Protein AF-A0ABD0RL07-F1 (afdb_monomer_lite)

Radius of gyration: 15.34 Å; chains: 1; bounding box: 38×39×31 Å

Structure (mmCIF, N/CA/C/O backbone):
data_AF-A0ABD0RL07-F1
#
_entry.id   AF-A0ABD0RL07-F1
#
loop_
_atom_site.group_PDB
_atom_site.id
_atom_site.type_symbol
_atom_site.label_atom_id
_atom_site.label_alt_id
_atom_site.label_comp_id
_atom_site.label_asym_id
_atom_site.label_entity_id
_atom_site.label_seq_id
_atom_site.pdbx_PDB_ins_code
_atom_site.Cartn_x
_atom_site.Cartn_y
_atom_site.Cartn_z
_atom_site.occupancy
_atom_site.B_iso_or_equiv
_atom_site.auth_seq_id
_atom_site.auth_comp_id
_atom_site.auth_asym_id
_atom_site.auth_atom_id
_atom_site.pdbx_PDB_model_num
ATOM 1 N N . PHE A 1 1 ? 5.659 15.840 -4.721 1.00 70.00 1 PHE A N 1
ATOM 2 C CA . PHE A 1 1 ? 4.728 15.269 -5.711 1.00 70.00 1 PHE A CA 1
ATOM 3 C C . PHE A 1 1 ? 3.421 15.012 -4.999 1.00 70.00 1 PHE A C 1
ATOM 5 O O . PHE A 1 1 ? 3.457 14.327 -3.987 1.00 70.00 1 PHE A O 1
ATOM 12 N N . ASN A 1 2 ? 2.318 15.569 -5.496 1.00 83.94 2 ASN A N 1
ATOM 13 C CA . ASN A 1 2 ? 0.981 15.316 -4.962 1.00 83.94 2 ASN A CA 1
ATOM 14 C C . ASN A 1 2 ? 0.158 14.684 -6.081 1.00 83.94 2 ASN A C 1
ATOM 16 O O . ASN A 1 2 ? 0.219 15.154 -7.217 1.00 83.94 2 ASN A O 1
ATOM 20 N N . ILE A 1 3 ? -0.574 13.621 -5.768 1.00 88.19 3 ILE A N 1
ATOM 21 C CA . ILE A 1 3 ? -1.443 12.922 -6.714 1.00 88.19 3 ILE A CA 1
ATOM 22 C C . ILE A 1 3 ? -2.794 12.676 -6.052 1.00 88.19 3 ILE A C 1
ATOM 24 O O . ILE A 1 3 ? -2.871 12.528 -4.835 1.00 88.19 3 ILE A O 1
ATOM 28 N N . LYS A 1 4 ? -3.848 12.623 -6.863 1.00 90.81 4 LYS A N 1
ATOM 29 C CA . LYS A 1 4 ? -5.182 12.206 -6.435 1.00 90.81 4 LYS A CA 1
ATOM 30 C C . LYS A 1 4 ? -5.491 10.875 -7.103 1.00 90.81 4 LYS A C 1
ATOM 32 O O . LYS A 1 4 ? -5.464 10.797 -8.329 1.00 90.81 4 LYS A O 1
ATOM 37 N N . VAL A 1 5 ? -5.740 9.843 -6.307 1.00 91.81 5 VAL A N 1
ATOM 38 C CA . VAL A 1 5 ? -5.913 8.463 -6.776 1.00 91.81 5 VAL A CA 1
ATOM 39 C C . VAL A 1 5 ? -6.977 7.759 -5.948 1.00 91.81 5 VAL A C 1
ATOM 41 O O . VAL A 1 5 ? -7.160 8.091 -4.784 1.00 91.81 5 VAL A O 1
ATOM 44 N N . ASN A 1 6 ? -7.632 6.759 -6.535 1.00 92.44 6 ASN A N 1
ATOM 45 C CA . ASN A 1 6 ? -8.448 5.826 -5.766 1.00 92.44 6 ASN A CA 1
ATOM 46 C C . ASN A 1 6 ? -7.538 4.732 -5.195 1.00 92.44 6 ASN A C 1
ATOM 48 O O . ASN A 1 6 ? -6.788 4.080 -5.928 1.00 92.44 6 ASN A O 1
ATOM 52 N N . LEU A 1 7 ? -7.607 4.546 -3.887 1.00 94.69 7 LEU A N 1
ATOM 53 C CA . LEU A 1 7 ? -6.937 3.509 -3.126 1.00 94.69 7 LEU A CA 1
ATOM 54 C C . LEU A 1 7 ? -7.889 2.331 -2.934 1.00 94.69 7 LEU A C 1
ATOM 56 O O . LEU A 1 7 ? -8.915 2.457 -2.275 1.00 94.69 7 LEU A O 1
ATOM 60 N N . GLN A 1 8 ? -7.528 1.164 -3.453 1.00 96.62 8 GLN A N 1
ATOM 61 C CA . GLN A 1 8 ? -8.233 -0.074 -3.149 1.00 96.62 8 GLN A CA 1
ATOM 62 C C . GLN A 1 8 ? -7.721 -0.642 -1.824 1.00 96.62 8 GLN A C 1
ATOM 64 O O . GLN A 1 8 ? -6.529 -0.937 -1.699 1.00 96.62 8 GLN A O 1
ATOM 69 N N . LEU A 1 9 ? -8.621 -0.821 -0.861 1.00 96.75 9 LEU A N 1
ATOM 70 C CA . LEU A 1 9 ? -8.330 -1.382 0.452 1.00 96.75 9 LEU A CA 1
ATOM 71 C C . LEU A 1 9 ? -8.470 -2.904 0.429 1.00 96.75 9 LEU A C 1
ATOM 73 O O . LEU A 1 9 ? -9.483 -3.434 -0.018 1.00 96.75 9 LEU A O 1
ATOM 77 N N . VAL A 1 10 ? -7.462 -3.616 0.927 1.00 97.06 10 VAL A N 1
ATOM 78 C CA . VAL A 1 10 ? -7.420 -5.084 0.942 1.00 97.06 10 VAL A CA 1
ATOM 79 C C . VAL A 1 10 ? -6.811 -5.601 2.246 1.00 97.06 10 VAL A C 1
ATOM 81 O O . VAL A 1 10 ? -5.944 -4.965 2.847 1.00 97.06 10 VAL A O 1
ATOM 84 N N . THR A 1 11 ? -7.233 -6.788 2.683 1.00 97.25 11 THR A N 1
ATOM 85 C CA . THR A 1 11 ? -6.630 -7.482 3.839 1.00 97.25 11 THR A CA 1
ATOM 86 C C . THR A 1 11 ? -5.362 -8.241 3.474 1.00 97.25 11 THR A C 1
ATOM 88 O O . THR A 1 11 ? -4.563 -8.570 4.346 1.00 97.25 11 THR A O 1
ATOM 91 N N . SER A 1 12 ? -5.165 -8.556 2.196 1.00 95.88 12 SER A N 1
ATOM 92 C CA . SER A 1 12 ? -4.005 -9.303 1.729 1.00 95.88 12 SER A CA 1
ATOM 93 C C . SER A 1 12 ? -3.716 -9.028 0.262 1.00 95.88 12 SER A C 1
ATOM 95 O O . SER A 1 12 ? -4.585 -8.592 -0.493 1.00 95.88 12 SER A O 1
ATOM 97 N N . PHE A 1 13 ? -2.479 -9.283 -0.146 1.00 94.50 13 PHE A N 1
ATOM 98 C CA . PHE A 1 13 ? -2.101 -9.307 -1.550 1.00 94.50 13 PHE A CA 1
ATOM 99 C C . PHE A 1 13 ? -1.006 -10.339 -1.793 1.00 94.50 13 PHE A C 1
ATOM 101 O O . PHE A 1 13 ? -0.257 -10.711 -0.890 1.00 94.50 13 PHE A O 1
ATOM 108 N N . MET A 1 14 ? -0.928 -10.801 -3.037 1.00 92.25 14 MET A N 1
ATOM 109 C CA . MET A 1 14 ? 0.076 -11.754 -3.489 1.00 92.25 14 MET A CA 1
ATOM 110 C C . MET A 1 14 ? 1.050 -11.065 -4.432 1.00 92.25 14 MET A C 1
ATOM 112 O O . MET A 1 14 ? 0.637 -10.393 -5.378 1.00 92.25 14 MET A O 1
ATOM 116 N N . LEU A 1 15 ? 2.338 -11.270 -4.187 1.00 89.88 15 LEU A N 1
ATOM 117 C CA . LEU A 1 15 ? 3.405 -10.915 -5.110 1.00 89.88 15 LEU A CA 1
ATOM 118 C C . LEU A 1 15 ? 3.863 -12.173 -5.837 1.00 89.88 15 LEU A C 1
ATOM 120 O O . LEU A 1 15 ? 4.084 -13.217 -5.222 1.00 89.88 15 LEU A O 1
ATOM 124 N N . THR A 1 16 ? 4.020 -12.068 -7.149 1.00 83.62 16 THR A N 1
ATOM 125 C CA . THR A 1 16 ? 4.554 -13.137 -7.996 1.00 83.62 16 THR A CA 1
ATOM 126 C C . THR A 1 16 ? 6.003 -12.831 -8.364 1.00 83.62 16 THR A C 1
ATOM 128 O O . THR A 1 16 ? 6.316 -11.683 -8.674 1.00 83.62 16 THR A O 1
ATOM 131 N N . GLY A 1 17 ? 6.875 -13.843 -8.394 1.00 75.69 17 GLY A N 1
ATOM 132 C CA . GLY A 1 17 ? 8.270 -13.707 -8.835 1.00 75.69 17 GLY A CA 1
ATOM 133 C C . GLY A 1 17 ? 9.297 -14.009 -7.741 1.00 75.69 17 GLY A C 1
ATOM 134 O O . GLY A 1 17 ? 9.012 -14.746 -6.803 1.00 75.69 17 GLY A O 1
ATOM 135 N N . ILE A 1 18 ? 10.503 -13.453 -7.888 1.00 67.31 18 ILE A N 1
ATOM 136 C CA . ILE A 1 18 ? 11.693 -13.770 -7.069 1.00 67.31 18 ILE A CA 1
ATOM 137 C C . ILE A 1 18 ? 11.501 -13.348 -5.600 1.00 67.31 18 ILE A C 1
ATOM 139 O O . ILE A 1 18 ? 11.960 -14.031 -4.691 1.00 67.31 18 ILE A O 1
ATOM 143 N N . SER A 1 19 ? 10.745 -12.272 -5.372 1.00 63.97 19 SER A N 1
ATOM 144 C CA . SER A 1 19 ? 10.320 -11.790 -4.048 1.00 63.97 19 SER A CA 1
ATOM 145 C C . SER A 1 19 ? 8.897 -12.252 -3.691 1.00 63.97 19 SER A C 1
ATOM 147 O O . SER A 1 19 ? 8.179 -11.571 -2.962 1.00 63.97 19 SER A O 1
ATOM 149 N N . GLY A 1 20 ? 8.442 -13.352 -4.299 1.00 74.62 20 GLY A N 1
ATOM 150 C CA . GLY A 1 20 ? 7.055 -13.795 -4.258 1.00 74.62 20 GLY A CA 1
ATOM 151 C C . GLY A 1 20 ? 6.587 -14.229 -2.870 1.00 74.62 20 GLY A C 1
ATOM 152 O O . GLY A 1 20 ? 7.341 -14.803 -2.087 1.00 74.62 20 GLY A O 1
ATOM 153 N N . GLY A 1 21 ? 5.315 -13.965 -2.576 1.00 88.12 21 GLY A N 1
ATOM 154 C CA . GLY A 1 21 ? 4.694 -14.310 -1.302 1.00 88.12 21 GLY A CA 1
ATOM 155 C C . GLY A 1 21 ? 3.339 -13.641 -1.103 1.00 88.12 21 GLY A C 1
ATOM 156 O O . GLY A 1 21 ? 3.034 -12.613 -1.712 1.00 88.12 21 GLY A O 1
ATOM 157 N N . ALA A 1 22 ? 2.522 -14.235 -0.238 1.00 92.81 22 ALA A N 1
ATOM 158 C CA . ALA A 1 22 ? 1.297 -13.617 0.245 1.00 92.81 22 ALA A CA 1
ATOM 159 C C . ALA A 1 22 ? 1.612 -12.763 1.479 1.00 92.81 22 ALA A C 1
ATOM 161 O O . ALA A 1 22 ? 2.204 -13.253 2.442 1.00 92.81 22 ALA A O 1
ATOM 162 N N . LYS A 1 23 ? 1.198 -11.497 1.461 1.00 95.19 23 LYS A N 1
ATOM 163 C CA . LYS A 1 23 ? 1.235 -10.604 2.622 1.00 95.19 23 LYS A CA 1
ATOM 164 C C . LYS A 1 23 ? -0.182 -10.443 3.157 1.00 95.19 23 LYS A C 1
ATOM 166 O O . LYS A 1 23 ? -1.106 -10.191 2.389 1.00 95.19 23 LYS A O 1
ATOM 171 N N . TYR A 1 24 ? -0.334 -10.558 4.473 1.00 96.31 24 TYR A N 1
ATOM 172 C CA . TYR A 1 24 ? -1.609 -10.419 5.175 1.00 96.31 24 TYR A CA 1
ATOM 173 C C . TYR A 1 24 ? -1.506 -9.282 6.187 1.00 96.31 24 TYR A C 1
ATOM 175 O O . TYR A 1 24 ? -0.534 -9.196 6.941 1.00 96.31 24 TYR A O 1
ATOM 183 N N . ALA A 1 25 ? -2.492 -8.395 6.183 1.00 95.94 25 ALA A N 1
ATOM 184 C CA . ALA A 1 25 ? -2.606 -7.333 7.159 1.00 95.94 25 ALA A CA 1
ATOM 185 C C . ALA A 1 25 ? -2.995 -7.937 8.515 1.00 95.94 25 ALA A C 1
ATOM 187 O O . ALA A 1 25 ? -3.742 -8.915 8.591 1.00 95.94 25 ALA A O 1
ATOM 188 N N . GLN A 1 26 ? -2.448 -7.382 9.591 1.00 94.25 26 GLN A N 1
ATOM 189 C CA . GLN A 1 26 ? -2.620 -7.901 10.947 1.00 94.25 26 GLN A CA 1
ATOM 190 C C . GLN A 1 26 ? -3.015 -6.772 11.892 1.00 94.25 26 GLN A C 1
ATOM 192 O O . GLN A 1 26 ? -2.793 -5.600 11.597 1.00 94.25 26 GLN A O 1
ATOM 197 N N . ASN A 1 27 ? -3.577 -7.125 13.049 1.00 94.12 27 ASN A N 1
ATOM 198 C CA . ASN A 1 27 ? -3.859 -6.182 14.136 1.00 94.12 27 ASN A CA 1
ATOM 199 C C . ASN A 1 27 ? -4.745 -4.995 13.717 1.00 94.12 27 ASN A C 1
ATOM 201 O O . ASN A 1 27 ? -4.495 -3.867 14.127 1.00 94.12 27 ASN A O 1
ATOM 205 N N . GLY A 1 28 ? -5.757 -5.238 12.878 1.00 94.00 28 GLY A N 1
ATOM 206 C CA . GLY A 1 28 ? -6.680 -4.194 12.412 1.00 94.00 28 GLY A CA 1
ATOM 207 C C . GLY A 1 28 ? -6.086 -3.223 11.387 1.00 94.00 28 GLY A C 1
ATOM 208 O O . GLY A 1 28 ? -6.706 -2.213 11.080 1.00 94.00 28 GLY A O 1
ATOM 209 N N . GLN A 1 29 ? -4.894 -3.511 10.858 1.00 97.00 29 GLN A N 1
ATOM 210 C CA . GLN A 1 29 ? -4.337 -2.796 9.713 1.00 97.00 29 GLN A CA 1
ATOM 211 C C . GLN A 1 29 ? -5.017 -3.227 8.411 1.00 97.00 29 GLN A C 1
ATOM 213 O O . GLN A 1 29 ? -5.562 -4.328 8.310 1.00 97.00 29 G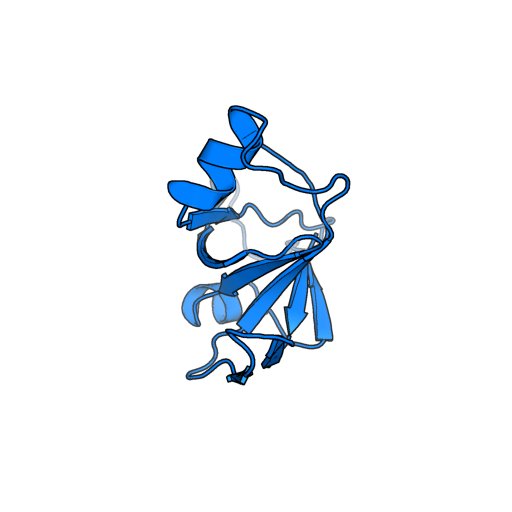LN A O 1
ATOM 218 N N . LEU A 1 30 ? -4.879 -2.391 7.385 1.00 97.69 30 LEU A N 1
ATOM 219 C CA . LEU A 1 30 ? -5.230 -2.716 6.005 1.00 97.69 30 LEU A CA 1
ATOM 220 C C . LEU A 1 30 ? -4.058 -2.404 5.082 1.00 97.69 30 LEU A C 1
ATOM 222 O O . LEU A 1 30 ? -3.205 -1.565 5.386 1.00 97.69 30 LEU A O 1
ATOM 226 N N . PHE A 1 31 ? -4.038 -3.058 3.926 1.00 97.81 31 PHE A N 1
ATOM 227 C CA . PHE A 1 31 ? -3.252 -2.575 2.806 1.00 97.81 31 PHE A CA 1
ATOM 228 C C . PHE A 1 31 ? -4.119 -1.690 1.923 1.00 97.81 31 PHE A C 1
ATOM 230 O O . PHE A 1 31 ? -5.289 -1.983 1.696 1.00 97.81 31 PHE A O 1
ATOM 237 N N . ALA A 1 32 ? -3.528 -0.631 1.392 1.00 97.31 32 ALA A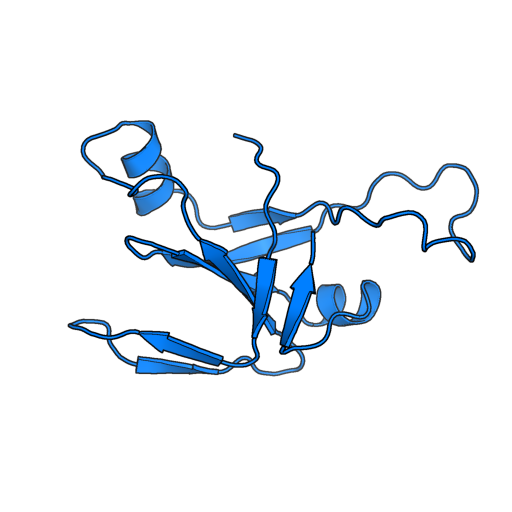 N 1
ATOM 238 C CA . ALA A 1 32 ? -4.105 0.153 0.316 1.00 97.31 32 ALA A CA 1
ATOM 239 C C . ALA A 1 32 ? -3.230 -0.013 -0.924 1.00 97.31 32 ALA A C 1
ATOM 241 O O . ALA A 1 32 ? -2.008 -0.066 -0.813 1.00 97.31 32 ALA A O 1
ATOM 242 N N . ARG A 1 33 ? -3.818 -0.078 -2.114 1.00 96.00 33 ARG A N 1
ATOM 243 C CA . ARG A 1 33 ? -3.053 -0.067 -3.364 1.00 96.00 33 ARG A CA 1
ATOM 244 C C . ARG A 1 33 ? -3.678 0.860 -4.380 1.00 96.00 33 ARG A C 1
ATOM 246 O O . ARG A 1 33 ? -4.896 0.983 -4.444 1.00 96.00 33 ARG A O 1
ATOM 253 N N . PHE A 1 34 ? -2.850 1.443 -5.228 1.00 95.00 34 PHE A N 1
ATOM 254 C CA . PHE A 1 34 ? -3.312 2.130 -6.426 1.00 95.00 34 PHE A CA 1
ATOM 255 C C . PHE A 1 34 ? -2.469 1.713 -7.614 1.00 95.00 34 PHE A C 1
ATOM 257 O O . PHE A 1 34 ? -1.291 1.368 -7.478 1.00 95.00 34 PHE A O 1
ATOM 264 N N . LYS A 1 35 ? -3.106 1.733 -8.782 1.00 93.06 35 LYS A N 1
ATOM 265 C CA . LYS A 1 35 ? -2.443 1.448 -10.043 1.00 93.06 35 LYS A CA 1
ATOM 266 C C . LYS A 1 35 ? -1.686 2.685 -10.511 1.00 93.06 35 LYS A C 1
ATOM 268 O O . LYS A 1 35 ? -2.214 3.795 -10.478 1.00 93.06 35 LYS A O 1
ATOM 273 N N . LEU A 1 36 ? -0.462 2.481 -10.967 1.00 89.88 36 LEU A N 1
ATOM 274 C CA . LEU A 1 36 ? 0.347 3.512 -11.593 1.00 89.88 36 LEU A CA 1
ATOM 275 C C . LEU A 1 36 ? -0.186 3.795 -13.002 1.00 89.88 36 LEU A C 1
ATOM 277 O O . LEU A 1 36 ? -0.513 2.875 -13.753 1.00 89.88 36 LEU A O 1
ATOM 281 N N . THR A 1 37 ? -0.284 5.074 -13.363 1.00 86.38 37 THR A N 1
ATOM 282 C CA . THR A 1 37 ? -0.673 5.492 -14.720 1.00 86.38 37 THR A CA 1
ATOM 283 C C . THR A 1 37 ? 0.439 5.230 -15.730 1.00 86.38 37 THR A C 1
ATOM 285 O O . THR A 1 37 ? 0.165 4.948 -16.891 1.00 86.38 37 THR A O 1
ATOM 288 N N . GLU A 1 38 ? 1.686 5.295 -15.270 1.00 83.06 38 GLU A N 1
ATOM 289 C CA . GLU A 1 38 ? 2.891 5.037 -16.047 1.00 83.06 38 GLU A CA 1
ATOM 290 C C . GLU A 1 38 ? 3.817 4.122 -15.251 1.00 83.06 38 GLU A C 1
ATOM 292 O O . GLU A 1 38 ? 3.869 4.184 -14.021 1.00 83.06 38 GLU A O 1
ATOM 297 N N . THR A 1 39 ? 4.560 3.266 -15.948 1.00 80.81 39 THR A N 1
ATOM 298 C CA . THR A 1 39 ? 5.539 2.393 -15.300 1.00 80.81 39 THR A CA 1
ATOM 299 C C . THR A 1 39 ? 6.626 3.225 -14.623 1.00 80.81 39 THR A C 1
ATOM 301 O O . THR A 1 39 ? 7.314 4.012 -15.273 1.00 80.81 39 THR A O 1
ATOM 304 N N . LEU A 1 40 ? 6.834 3.000 -13.325 1.00 81.75 40 LEU A N 1
ATOM 305 C CA . LEU A 1 40 ? 7.993 3.545 -12.624 1.00 81.75 40 LEU A CA 1
ATOM 306 C C . LEU A 1 40 ? 9.266 2.850 -13.119 1.00 81.75 40 LEU A C 1
ATOM 308 O O . LEU A 1 40 ? 9.377 1.627 -13.052 1.00 81.75 40 LEU A O 1
ATOM 312 N N . SER A 1 41 ? 10.230 3.642 -13.592 1.00 82.00 41 SER A N 1
ATOM 313 C CA . SER A 1 41 ? 11.562 3.172 -13.986 1.00 82.00 41 SER A CA 1
ATOM 314 C C . SER A 1 41 ? 12.659 3.962 -13.274 1.00 82.00 41 SER A C 1
ATOM 316 O O . SER A 1 41 ? 12.583 5.189 -13.146 1.00 82.00 41 SER A O 1
ATOM 318 N N . GLU A 1 42 ? 13.720 3.262 -12.871 1.00 87.50 42 GLU A N 1
ATOM 319 C CA . GLU A 1 42 ? 14.946 3.853 -12.326 1.00 87.50 42 GLU A CA 1
ATOM 320 C C . GLU A 1 42 ? 15.767 4.639 -13.367 1.00 87.50 42 GLU A C 1
ATOM 322 O O . GLU A 1 42 ? 16.717 5.343 -13.001 1.00 87.50 42 GLU A O 1
ATOM 327 N N . ASP A 1 43 ? 15.385 4.572 -14.645 1.00 89.12 43 ASP A N 1
ATOM 328 C CA . ASP A 1 43 ? 15.982 5.356 -15.734 1.00 89.12 43 ASP A CA 1
ATOM 329 C C . ASP A 1 43 ? 15.604 6.839 -15.654 1.00 89.12 43 ASP A C 1
ATOM 331 O O . ASP A 1 43 ? 16.319 7.706 -16.155 1.00 89.12 43 ASP A O 1
ATOM 335 N N . THR A 1 44 ? 14.494 7.151 -14.983 1.00 89.62 44 THR A N 1
ATOM 336 C CA . THR A 1 44 ? 14.069 8.531 -14.734 1.00 89.62 44 THR A CA 1
ATOM 337 C C . THR A 1 44 ? 14.484 8.968 -13.333 1.00 89.62 44 THR A C 1
ATOM 339 O O . THR A 1 44 ? 14.449 8.180 -12.387 1.00 89.62 44 THR A O 1
ATOM 342 N N . LEU A 1 45 ? 14.833 10.247 -13.160 1.00 90.81 45 LEU A N 1
ATOM 343 C CA . LEU A 1 45 ? 15.185 10.784 -11.838 1.00 90.81 45 LEU A CA 1
ATOM 344 C C . LEU A 1 45 ? 14.041 10.610 -10.825 1.00 90.81 45 LEU A C 1
ATOM 346 O O . LEU A 1 45 ? 14.277 10.203 -9.688 1.00 90.81 45 LEU A O 1
ATOM 350 N N . ALA A 1 46 ? 12.802 10.880 -11.248 1.00 87.56 46 ALA A N 1
ATOM 351 C CA . ALA A 1 46 ? 11.622 10.746 -10.398 1.00 87.56 46 ALA A CA 1
ATOM 352 C C . ALA A 1 46 ? 11.328 9.279 -10.051 1.00 87.56 46 ALA A C 1
ATOM 354 O O . ALA A 1 46 ? 11.117 8.960 -8.881 1.00 87.56 46 ALA A O 1
ATOM 355 N N . GLY A 1 47 ? 11.374 8.378 -11.036 1.00 89.25 47 GLY A N 1
ATOM 356 C CA . GLY A 1 47 ? 11.157 6.955 -10.800 1.00 89.25 47 GLY A CA 1
ATOM 357 C C . GLY A 1 47 ? 12.231 6.355 -9.894 1.00 89.25 47 GLY A C 1
ATOM 358 O O . GLY A 1 47 ? 11.891 5.702 -8.913 1.00 89.25 47 GLY A O 1
ATOM 359 N N . ARG A 1 48 ? 13.513 6.683 -10.105 1.00 91.25 48 ARG A N 1
ATOM 360 C CA . ARG A 1 48 ? 14.605 6.261 -9.211 1.00 91.25 48 ARG A CA 1
ATOM 361 C C . ARG A 1 48 ? 14.405 6.752 -7.782 1.00 91.25 48 ARG A C 1
ATOM 363 O O . ARG A 1 48 ? 14.610 5.985 -6.843 1.00 91.25 48 ARG A O 1
ATOM 370 N N . LEU A 1 49 ? 13.996 8.008 -7.597 1.00 91.31 49 LEU A N 1
ATOM 371 C CA . LEU A 1 49 ? 13.717 8.557 -6.269 1.00 91.31 49 LEU A CA 1
ATOM 372 C C . LEU A 1 49 ? 12.614 7.756 -5.563 1.00 91.31 49 LEU A C 1
ATOM 374 O O . LEU A 1 49 ? 12.808 7.317 -4.427 1.00 91.31 49 LEU A O 1
ATOM 378 N N . VAL A 1 50 ? 11.486 7.528 -6.245 1.00 89.94 50 VAL A N 1
ATOM 379 C CA . VAL A 1 50 ? 10.352 6.767 -5.699 1.00 89.94 50 VAL A CA 1
ATOM 380 C C . VAL A 1 50 ? 10.763 5.334 -5.374 1.00 89.94 50 VAL A C 1
ATOM 382 O O . VAL A 1 50 ? 10.485 4.859 -4.275 1.00 89.94 50 VAL A O 1
ATOM 385 N N . MET A 1 51 ? 11.480 4.662 -6.275 1.00 87.38 51 MET A N 1
ATOM 386 C CA . MET A 1 51 ? 11.884 3.265 -6.106 1.00 87.38 51 MET A CA 1
ATOM 387 C C . MET A 1 51 ? 12.898 3.084 -4.969 1.00 87.38 51 MET A C 1
ATOM 389 O O . MET A 1 51 ? 12.734 2.177 -4.155 1.00 87.38 51 MET A O 1
ATOM 393 N N . THR A 1 52 ? 13.866 3.995 -4.823 1.00 90.12 52 THR A N 1
ATOM 394 C CA . THR A 1 52 ? 15.023 3.785 -3.929 1.00 90.12 52 THR A CA 1
ATOM 395 C C . THR A 1 52 ? 14.975 4.532 -2.594 1.00 90.12 52 THR A C 1
ATOM 397 O O . THR A 1 52 ? 15.621 4.092 -1.643 1.00 90.12 52 THR A O 1
ATOM 400 N N . LYS A 1 53 ? 14.268 5.669 -2.494 1.00 93.62 53 LYS A N 1
ATOM 401 C CA . LYS A 1 53 ? 14.337 6.553 -1.308 1.00 93.62 53 LYS A CA 1
ATOM 402 C C . LYS A 1 53 ? 13.001 6.841 -0.635 1.00 93.62 53 LYS A C 1
ATOM 404 O O . LYS A 1 53 ? 13.000 7.180 0.545 1.00 93.62 53 LYS A O 1
ATOM 409 N N . VAL A 1 54 ? 11.879 6.731 -1.343 1.00 93.75 54 VAL A N 1
ATOM 410 C CA . VAL A 1 54 ? 10.562 7.009 -0.749 1.00 93.75 54 VAL A CA 1
ATOM 411 C C . VAL A 1 54 ? 10.086 5.785 0.031 1.00 93.75 54 VAL A C 1
ATOM 413 O O . VAL A 1 54 ? 9.948 4.712 -0.546 1.00 93.75 54 VAL A O 1
ATOM 416 N N . ASN A 1 55 ? 9.828 5.943 1.329 1.00 95.38 55 ASN A N 1
ATOM 417 C CA . ASN A 1 55 ? 9.381 4.852 2.209 1.00 95.38 55 ASN A CA 1
ATOM 418 C C . ASN A 1 55 ? 7.998 5.096 2.819 1.00 95.38 55 ASN A C 1
ATOM 420 O O . ASN A 1 55 ? 7.383 4.163 3.324 1.00 95.38 55 ASN A O 1
ATOM 424 N N . SER A 1 56 ? 7.495 6.326 2.757 1.00 96.00 56 SER A N 1
ATOM 425 C CA . SER A 1 56 ? 6.167 6.686 3.241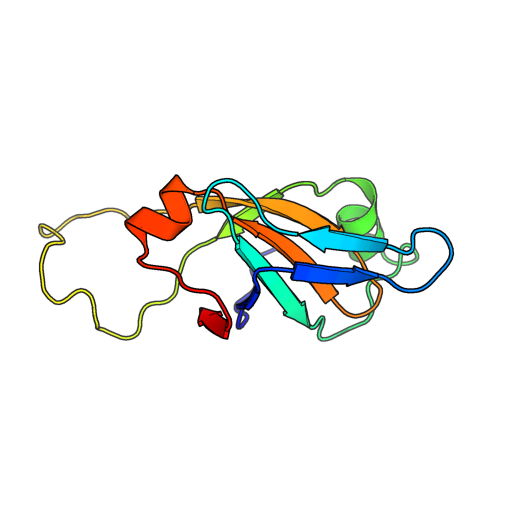 1.00 96.00 56 SER A CA 1
ATOM 426 C C . SER A 1 56 ? 5.537 7.759 2.361 1.00 96.00 56 SER A C 1
ATOM 428 O O . SER A 1 56 ? 6.214 8.437 1.579 1.00 96.00 56 SER A O 1
ATOM 430 N N . VAL A 1 57 ? 4.217 7.868 2.462 1.00 95.44 57 VAL A N 1
ATOM 431 C CA . VAL A 1 57 ? 3.397 8.889 1.812 1.00 95.44 57 VAL A CA 1
ATOM 432 C C . VAL A 1 57 ? 2.469 9.523 2.841 1.00 95.44 57 VAL A C 1
ATOM 434 O O . VAL A 1 57 ? 2.106 8.895 3.835 1.00 95.44 57 VAL A O 1
ATOM 437 N N . LEU A 1 58 ? 2.064 10.763 2.580 1.00 94.94 58 LEU A N 1
ATOM 438 C CA . LEU A 1 58 ? 1.015 11.431 3.341 1.00 94.94 58 LEU A CA 1
ATOM 439 C C . LEU A 1 58 ? -0.308 11.278 2.592 1.00 94.94 58 LEU A C 1
ATOM 441 O O . LEU A 1 58 ? -0.405 11.624 1.415 1.00 94.94 58 LEU A O 1
ATOM 445 N N . LEU A 1 59 ? -1.309 10.749 3.282 1.00 92.94 59 LEU A N 1
ATOM 446 C CA . LEU A 1 59 ? -2.658 10.538 2.789 1.00 92.94 59 LEU A CA 1
ATOM 447 C C . LEU A 1 59 ? -3.575 11.626 3.334 1.00 92.94 59 LEU A C 1
ATOM 449 O O . LEU A 1 59 ? -3.661 11.834 4.544 1.00 92.94 59 LEU A O 1
ATOM 453 N N . LEU A 1 60 ? -4.287 12.280 2.424 1.00 91.62 60 LEU A N 1
ATOM 454 C CA . LEU A 1 60 ? -5.410 13.152 2.731 1.00 91.62 60 LEU A CA 1
ATOM 455 C C . LEU A 1 60 ? -6.659 12.530 2.090 1.00 91.62 60 LEU A C 1
ATOM 457 O O . LEU A 1 60 ? -6.793 12.609 0.868 1.00 91.62 60 LEU A O 1
ATOM 461 N N . PRO A 1 61 ? -7.536 11.881 2.874 1.00 87.50 61 PRO A N 1
ATOM 462 C CA . PRO A 1 61 ? -8.777 11.316 2.356 1.00 87.50 61 PRO A CA 1
ATOM 463 C C . PRO A 1 61 ? -9.684 12.399 1.762 1.00 87.50 61 PRO A C 1
ATOM 465 O O . PRO A 1 61 ? -9.940 13.424 2.399 1.00 87.50 61 PRO A O 1
ATOM 468 N N . VAL A 1 62 ? -10.218 12.164 0.565 1.00 84.81 62 VAL A N 1
ATOM 469 C CA . VAL A 1 62 ? -11.133 13.083 -0.115 1.00 84.81 62 VAL A CA 1
ATOM 470 C C . VAL A 1 62 ? -12.568 12.601 0.082 1.00 84.81 62 VAL A C 1
ATOM 472 O O . VAL A 1 62 ? -13.161 11.922 -0.757 1.00 84.81 62 VAL A O 1
ATOM 475 N N . PHE A 1 63 ? -13.173 12.987 1.205 1.00 74.44 63 PHE A N 1
ATOM 476 C CA . PHE A 1 63 ? -14.570 12.657 1.480 1.00 74.44 63 PHE A CA 1
ATOM 477 C C . PHE A 1 63 ? -15.525 13.527 0.649 1.00 74.44 63 PHE A C 1
ATOM 479 O O . PHE A 1 63 ? -15.553 14.749 0.782 1.00 74.44 63 PHE A O 1
ATOM 486 N N . LYS A 1 64 ? -16.374 12.897 -0.175 1.00 56.78 64 LYS A N 1
ATOM 487 C CA . LYS A 1 64 ? -17.565 13.551 -0.745 1.00 56.78 64 LYS A CA 1
ATOM 488 C C . LYS A 1 64 ? -18.602 13.736 0.369 1.00 56.78 64 LYS A C 1
ATOM 490 O O . LYS A 1 64 ? -19.341 12.806 0.666 1.00 56.78 64 LYS A O 1
ATOM 495 N N . GLU A 1 65 ? -18.594 14.899 1.018 1.00 51.47 65 GLU A N 1
ATOM 496 C CA . GLU A 1 65 ? -19.696 15.457 1.831 1.00 51.47 65 GLU A CA 1
ATOM 497 C C . GLU A 1 65 ? -20.433 14.476 2.777 1.00 51.47 65 GLU A C 1
ATOM 499 O O . GLU A 1 65 ? -21.651 14.539 2.927 1.00 51.47 65 GLU A O 1
ATOM 504 N N . ARG A 1 66 ? -19.722 13.559 3.452 1.00 48.25 66 ARG A N 1
ATOM 505 C CA . ARG A 1 66 ? -20.318 12.664 4.471 1.00 48.25 66 ARG A CA 1
ATOM 506 C C . ARG A 1 66 ? -19.869 12.912 5.905 1.00 48.25 66 ARG A C 1
ATOM 508 O O . ARG A 1 66 ? -20.298 12.186 6.793 1.00 48.25 66 ARG A O 1
ATOM 515 N N . MET A 1 67 ? -19.101 13.964 6.174 1.00 49.19 67 MET A N 1
ATOM 516 C CA . MET A 1 67 ? -18.823 14.396 7.551 1.00 49.19 67 MET A CA 1
ATOM 517 C C . MET A 1 67 ? -19.775 15.516 7.973 1.00 49.19 67 MET A C 1
ATOM 519 O O . MET A 1 67 ? -19.382 16.605 8.369 1.00 49.19 67 MET A O 1
ATOM 523 N N . GLY A 1 68 ? -21.074 15.222 7.871 1.00 46.78 68 GLY A N 1
ATOM 524 C CA . GLY A 1 68 ? -22.150 16.088 8.348 1.00 46.78 68 GLY A CA 1
ATOM 525 C C . GLY A 1 68 ? -22.361 16.056 9.863 1.00 46.78 68 GLY A C 1
ATOM 526 O O . GLY A 1 68 ? -23.260 16.736 10.344 1.00 46.78 68 GLY A O 1
ATOM 527 N N . GLN A 1 69 ? -21.592 15.287 10.639 1.00 45.59 69 GLN A N 1
ATOM 528 C CA . GLN A 1 69 ? -21.731 15.253 12.097 1.00 45.59 69 GLN A CA 1
ATOM 529 C C . GLN A 1 69 ? -20.349 15.067 12.745 1.00 45.59 69 GLN A C 1
ATOM 531 O O . GLN A 1 69 ? -19.726 14.026 12.571 1.00 45.59 69 GLN A O 1
ATOM 536 N N . SER A 1 70 ? -19.900 16.084 13.493 1.00 46.50 70 SER A N 1
ATOM 537 C CA . SER A 1 70 ? -18.720 16.136 14.388 1.00 46.50 70 SER A CA 1
ATOM 538 C C . SER A 1 70 ? -17.401 16.783 13.925 1.00 46.50 70 SER A C 1
ATOM 540 O O . SER A 1 70 ? -1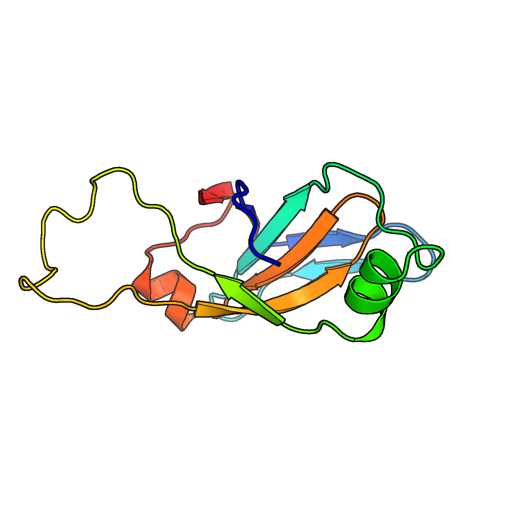6.416 16.673 14.649 1.00 46.50 70 SER A O 1
ATOM 542 N N . GLN A 1 71 ? -17.349 17.569 12.842 1.00 47.56 71 GLN A N 1
ATOM 543 C CA . GLN A 1 71 ? -16.284 18.584 12.746 1.00 47.56 71 GLN A CA 1
ATOM 544 C C . GLN A 1 71 ? -16.761 19.895 13.391 1.00 47.56 71 GLN A C 1
ATOM 546 O O . GLN A 1 71 ? -17.605 20.577 12.806 1.00 47.56 71 GLN A O 1
ATOM 551 N N . PRO A 1 72 ? -16.267 20.279 14.588 1.00 43.47 72 PRO A N 1
ATOM 552 C CA . PRO A 1 72 ? -16.436 21.648 15.056 1.00 43.47 72 PRO A CA 1
ATOM 553 C C . PRO A 1 72 ? -15.797 22.584 14.023 1.00 43.47 72 PRO A C 1
ATOM 555 O O . PRO A 1 72 ? -14.686 22.330 13.550 1.00 43.47 72 PRO A O 1
ATOM 558 N N . GLY A 1 73 ? -16.526 23.633 13.632 1.00 42.25 73 GLY A N 1
ATOM 559 C CA . GLY A 1 73 ? -16.075 24.601 12.633 1.00 42.25 73 GLY A CA 1
ATOM 560 C C . GLY A 1 73 ? -14.654 25.082 12.939 1.00 42.25 73 GLY A C 1
ATOM 561 O O . GLY A 1 73 ? -14.412 25.656 13.998 1.00 42.25 73 GLY A O 1
ATOM 562 N N . GLY A 1 74 ? -13.713 24.795 12.032 1.00 53.28 74 GLY A N 1
ATOM 563 C CA . GLY A 1 74 ? -12.285 25.095 12.199 1.00 53.28 74 GLY A CA 1
ATOM 564 C C . GLY A 1 74 ? -11.350 23.882 12.307 1.00 53.28 74 GLY A C 1
ATOM 565 O O . GLY A 1 74 ? -10.148 24.075 12.495 1.00 53.28 74 GLY A O 1
ATOM 566 N N . ALA A 1 75 ? -11.849 22.647 12.182 1.00 58.81 75 ALA A N 1
ATOM 567 C CA . ALA A 1 75 ? -10.997 21.458 12.145 1.00 58.81 75 ALA A CA 1
ATOM 568 C C . ALA A 1 75 ? -10.032 21.504 10.941 1.00 58.81 75 ALA A C 1
ATOM 570 O O . ALA A 1 75 ? -10.455 21.493 9.786 1.00 58.81 75 ALA A O 1
ATOM 571 N N . LYS A 1 76 ? -8.725 21.579 11.221 1.00 68.44 76 LYS A N 1
ATOM 572 C CA . LYS A 1 76 ? -7.661 21.484 10.210 1.00 68.44 76 LYS A CA 1
ATOM 573 C C . LYS A 1 76 ? -7.757 20.140 9.484 1.00 68.44 76 LYS A C 1
ATOM 575 O O . LYS A 1 76 ? -8.031 19.125 10.123 1.00 68.44 76 LYS A O 1
ATOM 580 N N . GLU A 1 77 ? -7.491 20.137 8.178 1.00 77.50 77 GLU A N 1
ATOM 581 C CA . GLU A 1 77 ? -7.358 18.903 7.398 1.00 77.50 77 GLU A CA 1
ATOM 582 C C .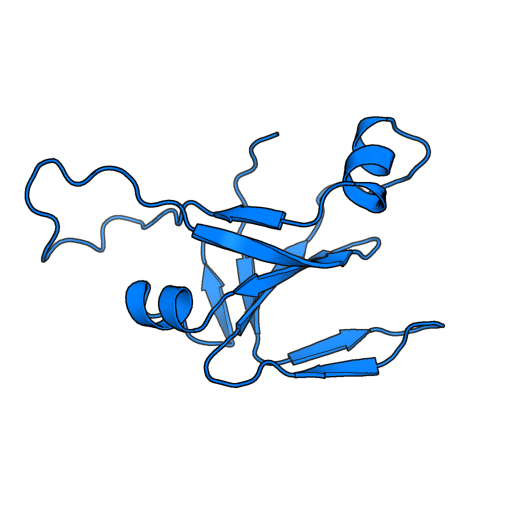 GLU A 1 77 ? -6.362 17.962 8.081 1.00 77.50 77 GLU A C 1
ATOM 584 O O . GLU A 1 77 ? -5.222 18.340 8.374 1.00 77.50 77 GLU A O 1
ATOM 589 N N . ARG A 1 78 ? -6.811 16.740 8.375 1.00 84.81 78 ARG A N 1
ATOM 590 C CA . ARG A 1 78 ? -5.976 15.728 9.011 1.00 84.81 78 ARG A CA 1
ATOM 591 C C . ARG A 1 78 ? -5.334 14.864 7.938 1.00 84.81 78 ARG A C 1
ATOM 593 O O . ARG A 1 78 ? -6.024 14.280 7.106 1.00 84.81 78 ARG A O 1
ATOM 600 N N . VAL A 1 79 ? -4.010 14.796 7.982 1.00 90.94 79 VAL A N 1
ATOM 601 C CA . VAL A 1 79 ? -3.200 13.947 7.109 1.00 90.94 79 VAL A CA 1
ATOM 602 C C . VAL A 1 79 ? -2.697 12.739 7.883 1.00 90.94 79 VAL A C 1
ATOM 604 O O . VAL A 1 79 ? -2.392 12.837 9.073 1.00 90.94 79 VAL A O 1
ATOM 607 N N . TYR A 1 80 ? -2.594 11.607 7.199 1.00 93.31 80 TYR A N 1
ATOM 608 C CA . TYR A 1 80 ? -2.167 10.338 7.774 1.00 93.31 80 TYR A CA 1
ATOM 609 C C . TYR A 1 80 ? -0.908 9.864 7.070 1.00 93.31 80 TYR A C 1
ATOM 611 O O . TYR A 1 80 ? -0.848 9.849 5.844 1.00 93.31 80 TYR A O 1
ATOM 619 N N . GLU A 1 81 ? 0.101 9.458 7.828 1.00 95.44 81 GLU A N 1
ATOM 620 C CA . GLU A 1 81 ? 1.262 8.804 7.237 1.00 95.44 81 GLU A CA 1
ATOM 621 C C . GLU A 1 81 ? 0.948 7.329 6.965 1.00 95.44 81 GLU A C 1
ATOM 623 O O . GLU A 1 81 ? 0.441 6.615 7.832 1.00 95.44 81 GLU A O 1
ATOM 628 N N . ALA A 1 82 ? 1.268 6.871 5.757 1.00 96.88 82 ALA A N 1
ATOM 629 C CA . ALA A 1 82 ? 1.214 5.468 5.379 1.00 96.88 82 ALA A CA 1
ATOM 630 C C . ALA A 1 82 ? 2.581 5.018 4.869 1.00 96.88 82 ALA A C 1
ATOM 632 O O . ALA A 1 82 ? 3.203 5.681 4.035 1.00 96.88 82 ALA A O 1
ATOM 633 N N . LEU A 1 83 ? 3.042 3.869 5.355 1.00 97.19 83 LEU A N 1
ATOM 634 C CA . LEU A 1 83 ? 4.296 3.278 4.900 1.00 97.19 83 LEU A CA 1
ATOM 635 C C . LEU A 1 83 ? 4.083 2.597 3.552 1.00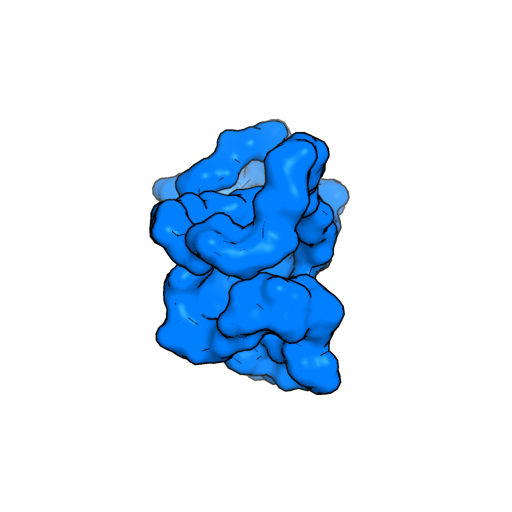 97.19 83 LEU A C 1
ATOM 637 O O . LEU A 1 83 ? 3.052 1.964 3.331 1.00 97.19 83 LEU A O 1
ATOM 641 N N . ILE A 1 84 ? 5.069 2.691 2.666 1.00 96.56 84 ILE A N 1
ATOM 642 C CA . ILE A 1 84 ? 5.093 1.897 1.442 1.00 96.56 84 ILE A CA 1
ATOM 643 C C . ILE A 1 84 ? 5.494 0.474 1.821 1.00 96.56 84 ILE A C 1
ATOM 645 O O . ILE A 1 84 ? 6.616 0.224 2.252 1.00 96.56 84 ILE A O 1
ATOM 649 N N . GLU A 1 85 ? 4.556 -0.448 1.649 1.00 95.62 85 GLU A N 1
ATOM 650 C CA . GLU A 1 85 ? 4.743 -1.869 1.914 1.00 95.62 85 GLU A CA 1
ATOM 651 C C . GLU A 1 85 ? 5.473 -2.565 0.765 1.00 95.62 85 GLU A C 1
ATOM 653 O O . GLU A 1 85 ? 6.290 -3.455 0.995 1.00 95.62 85 GLU A O 1
ATOM 658 N N . GLU A 1 86 ? 5.134 -2.195 -0.472 1.00 93.56 86 GLU A N 1
ATOM 659 C CA . GLU A 1 86 ? 5.716 -2.778 -1.675 1.00 93.56 86 GLU A CA 1
ATOM 660 C C . GLU A 1 86 ? 5.608 -1.814 -2.859 1.00 93.56 86 GLU A C 1
ATOM 662 O O . GLU A 1 86 ? 4.616 -1.094 -3.009 1.00 93.56 86 GLU A O 1
ATOM 667 N N . LYS A 1 87 ? 6.610 -1.844 -3.741 1.00 91.50 87 LYS A N 1
ATOM 668 C CA . LYS A 1 87 ? 6.595 -1.132 -5.023 1.00 91.50 87 LYS A CA 1
ATOM 669 C C . LYS A 1 87 ? 6.738 -2.153 -6.130 1.00 91.50 87 LYS A C 1
ATOM 671 O O . LYS A 1 87 ? 7.695 -2.918 -6.167 1.00 91.50 87 LYS A O 1
ATOM 676 N N . THR A 1 88 ? 5.792 -2.147 -7.049 1.00 87.62 88 THR A N 1
ATOM 677 C CA . THR A 1 88 ? 5.824 -3.003 -8.231 1.00 87.62 88 THR A CA 1
ATOM 678 C C . THR A 1 88 ? 5.799 -2.137 -9.481 1.00 87.62 88 THR A C 1
ATOM 680 O O . THR A 1 88 ? 5.637 -0.919 -9.409 1.00 87.62 88 THR A O 1
ATOM 683 N N . LYS A 1 89 ? 5.926 -2.777 -10.644 1.00 83.12 89 LYS A N 1
ATOM 684 C CA . LYS A 1 89 ? 5.832 -2.100 -11.938 1.00 83.12 89 LYS A CA 1
ATOM 685 C C . LYS A 1 89 ? 4.509 -1.342 -12.114 1.00 83.12 89 LYS A C 1
ATOM 687 O O . LYS A 1 89 ? 4.506 -0.252 -12.681 1.00 83.12 89 LYS A O 1
ATOM 692 N N . ASP A 1 90 ? 3.414 -1.932 -11.632 1.00 87.25 90 ASP A N 1
ATOM 693 C CA . ASP A 1 90 ? 2.051 -1.476 -11.922 1.00 87.25 90 ASP A CA 1
ATOM 694 C C . ASP A 1 90 ? 1.317 -0.922 -10.694 1.00 87.25 90 ASP A C 1
ATOM 696 O O . ASP A 1 90 ? 0.329 -0.212 -10.850 1.00 87.25 90 ASP A O 1
ATOM 700 N N . TYR A 1 91 ? 1.775 -1.235 -9.480 1.00 92.25 91 TYR A N 1
ATOM 701 C CA . TYR A 1 91 ? 1.116 -0.860 -8.228 1.00 92.25 91 TYR A CA 1
ATOM 702 C C . TYR A 1 91 ? 2.109 -0.405 -7.166 1.00 92.25 91 TYR A C 1
ATOM 704 O O . TYR A 1 91 ? 3.189 -0.984 -7.018 1.00 92.25 91 TYR A O 1
ATOM 712 N N . ILE A 1 92 ? 1.674 0.552 -6.350 1.00 94.44 92 ILE A N 1
ATOM 713 C CA . ILE A 1 92 ? 2.260 0.821 -5.035 1.00 94.44 92 ILE A CA 1
ATOM 714 C C . ILE A 1 92 ? 1.296 0.287 -3.980 1.00 94.44 92 ILE A C 1
ATOM 716 O O . ILE A 1 92 ? 0.101 0.583 -4.023 1.00 94.44 92 ILE A O 1
ATOM 720 N N . PHE A 1 93 ? 1.831 -0.488 -3.040 1.00 96.12 93 PHE A N 1
ATOM 721 C CA . PHE A 1 93 ? 1.114 -0.990 -1.877 1.00 96.12 93 PHE A CA 1
ATOM 722 C C . PHE A 1 93 ? 1.534 -0.188 -0.652 1.00 96.12 93 PHE A C 1
ATOM 724 O O . PHE A 1 93 ? 2.721 0.010 -0.395 1.00 96.12 93 PHE A O 1
ATOM 731 N N . LEU A 1 94 ? 0.550 0.261 0.109 1.00 97.44 94 LEU A N 1
ATOM 732 C CA . LEU A 1 94 ? 0.695 1.033 1.329 1.00 97.44 94 LEU A CA 1
ATOM 733 C C . LEU A 1 94 ? 0.165 0.215 2.502 1.00 97.44 94 LEU A C 1
ATOM 735 O O . LEU A 1 94 ? -0.821 -0.507 2.356 1.00 97.44 94 LEU A O 1
ATOM 739 N N . ARG A 1 95 ? 0.770 0.371 3.675 1.00 97.56 95 ARG A N 1
ATOM 740 C CA . ARG A 1 95 ? 0.246 -0.139 4.942 1.00 97.56 95 ARG A CA 1
ATOM 741 C C . ARG A 1 95 ? -0.447 0.990 5.693 1.00 97.56 95 ARG A C 1
ATOM 743 O O . ARG A 1 95 ? 0.184 1.992 6.027 1.00 97.56 95 ARG A O 1
ATOM 750 N N . ILE A 1 96 ? -1.729 0.794 5.986 1.00 96.75 96 ILE A N 1
ATOM 751 C CA . ILE A 1 96 ? -2.543 1.710 6.782 1.00 96.75 96 ILE A CA 1
ATOM 752 C C . ILE A 1 96 ? -2.600 1.178 8.212 1.00 96.75 96 ILE A C 1
ATOM 754 O O . ILE A 1 96 ? -2.942 0.015 8.440 1.00 96.75 96 ILE A O 1
ATOM 758 N N . CYS A 1 97 ? -2.215 2.007 9.184 1.00 95.38 97 CYS A N 1
ATOM 759 C CA . CYS A 1 97 ? -2.225 1.601 10.584 1.00 95.38 97 CYS A CA 1
ATOM 760 C C . CYS A 1 97 ? -3.659 1.433 11.110 1.00 95.38 97 CYS A C 1
ATOM 762 O O . CYS A 1 97 ? -4.611 1.990 10.560 1.00 95.38 97 CYS A O 1
ATOM 764 N N . LYS A 1 98 ? -3.790 0.670 12.198 1.00 95.88 98 LYS A N 1
ATOM 765 C CA . LYS A 1 98 ? -5.066 0.399 12.862 1.00 95.88 98 LYS A CA 1
ATOM 766 C C . LYS A 1 98 ? -5.799 1.691 13.225 1.00 95.88 98 LYS A C 1
ATOM 768 O O . LYS A 1 98 ? -6.944 1.854 12.834 1.00 95.88 98 LYS A O 1
ATOM 773 N N . ASP A 1 99 ? -5.110 2.620 13.881 1.00 94.00 99 ASP A N 1
ATOM 774 C CA . ASP A 1 99 ? -5.698 3.879 14.349 1.00 94.00 99 ASP A CA 1
ATOM 775 C C . ASP A 1 99 ? -6.289 4.701 13.192 1.00 94.00 99 ASP A C 1
ATOM 777 O O . ASP A 1 99 ? -7.382 5.244 13.311 1.00 94.00 99 ASP A O 1
ATOM 781 N N . CYS A 1 100 ? -5.611 4.733 12.038 1.00 93.25 100 CYS A N 1
ATOM 782 C CA . CYS A 1 100 ? -6.119 5.384 10.828 1.00 93.25 100 CYS A CA 1
ATOM 783 C C . CYS A 1 100 ? -7.349 4.654 10.265 1.00 93.25 100 CYS A C 1
ATOM 785 O O . CYS A 1 100 ? -8.324 5.297 9.880 1.00 93.25 100 CYS A O 1
ATOM 787 N N . CYS A 1 101 ? -7.332 3.317 10.252 1.00 93.88 101 CYS A N 1
ATOM 788 C CA . CYS A 1 101 ? -8.487 2.533 9.816 1.00 93.88 101 CYS A CA 1
ATOM 789 C C . CYS A 1 101 ? -9.702 2.760 10.727 1.00 93.88 101 CYS A C 1
ATOM 791 O O . CYS A 1 101 ? -10.804 2.945 10.224 1.00 93.88 101 CYS A O 1
ATOM 793 N N . GLU A 1 102 ? -9.509 2.782 12.046 1.00 94.00 102 GLU A N 1
ATOM 794 C CA . GLU A 1 102 ? -10.578 3.005 13.023 1.00 94.00 102 GLU A CA 1
ATOM 795 C C . GLU A 1 102 ? -11.127 4.433 12.954 1.00 94.00 102 GLU A C 1
ATOM 797 O O . GLU A 1 102 ? -12.341 4.617 12.902 1.00 94.00 102 GLU A O 1
ATOM 802 N N . GLU A 1 103 ? -10.252 5.442 12.892 1.00 90.88 103 GLU A N 1
ATOM 803 C CA . GLU A 1 103 ? -10.657 6.850 12.839 1.00 90.88 103 GLU A CA 1
ATOM 804 C C . GLU A 1 103 ? -11.439 7.185 11.563 1.00 90.88 103 GLU A C 1
ATOM 806 O O . GLU A 1 103 ? -12.423 7.923 11.605 1.00 90.88 103 GLU A O 1
ATOM 811 N N . LEU A 1 104 ? -11.019 6.628 10.426 1.00 89.19 104 LEU A N 1
ATOM 812 C CA . LEU A 1 104 ? -11.658 6.870 9.134 1.00 89.19 104 LEU A CA 1
ATOM 813 C C . LEU A 1 104 ? -12.763 5.855 8.800 1.00 89.19 104 LEU A C 1
ATOM 815 O O . LEU A 1 104 ? -13.386 5.967 7.744 1.00 89.19 104 LEU A O 1
ATOM 819 N N . GLY A 1 105 ? -13.007 4.865 9.666 1.00 91.25 105 GLY A N 1
ATOM 820 C CA . GLY A 1 105 ? -13.981 3.798 9.425 1.00 91.25 105 GLY A CA 1
ATOM 821 C C . GLY A 1 105 ? -13.670 2.956 8.183 1.00 91.25 105 GLY A C 1
ATOM 822 O O . GLY A 1 105 ? -14.589 2.548 7.472 1.00 91.25 105 GLY A O 1
ATOM 823 N N . LEU A 1 106 ? -12.386 2.732 7.887 1.00 92.50 106 LEU A N 1
ATOM 824 C CA . LEU A 1 106 ? -11.946 1.985 6.710 1.00 92.50 106 LEU A CA 1
ATOM 825 C C . LEU A 1 106 ? -12.214 0.492 6.873 1.00 92.50 106 LEU A C 1
ATOM 827 O O . LEU A 1 106 ? -11.922 -0.108 7.908 1.00 92.50 106 LEU A O 1
ATOM 831 N N . VAL A 1 107 ? -12.694 -0.125 5.797 1.00 92.88 107 VAL A N 1
ATOM 832 C CA . VAL A 1 107 ? -12.943 -1.565 5.721 1.00 92.88 107 VAL A CA 1
ATOM 833 C C . VAL A 1 107 ? -12.301 -2.106 4.448 1.00 92.88 107 VAL A C 1
ATOM 835 O O . VAL A 1 107 ? -12.161 -1.392 3.455 1.00 92.88 107 VAL A O 1
ATOM 838 N N . ALA A 1 108 ? -11.882 -3.369 4.477 1.00 91.81 108 ALA A N 1
ATOM 839 C CA . ALA A 1 108 ? -11.388 -4.047 3.287 1.00 91.81 108 ALA A CA 1
ATOM 840 C C . ALA A 1 108 ? -12.456 -4.137 2.185 1.00 91.81 108 ALA A C 1
ATOM 842 O O . ALA A 1 108 ? -13.651 -4.003 2.447 1.00 91.81 108 ALA A O 1
ATOM 843 N N . ASP A 1 109 ? -11.996 -4.390 0.960 1.00 90.00 109 ASP A N 1
ATOM 844 C CA . ASP A 1 109 ? -12.820 -4.531 -0.244 1.00 90.00 109 ASP A CA 1
ATOM 845 C C . ASP A 1 109 ? -13.614 -3.259 -0.590 1.00 90.00 109 ASP A C 1
ATOM 847 O O . ASP A 1 109 ? -14.655 -3.303 -1.245 1.00 90.00 109 ASP A O 1
ATOM 851 N N . GLN A 1 110 ? -13.088 -2.103 -0.173 1.00 87.62 110 GLN A N 1
ATOM 852 C CA . GLN A 1 110 ? -13.614 -0.778 -0.487 1.00 87.62 110 GLN A CA 1
ATOM 853 C C . GLN A 1 110 ? -12.582 0.066 -1.234 1.00 87.62 110 GLN A C 1
ATOM 855 O O . GLN A 1 110 ? -11.374 -0.171 -1.158 1.00 87.62 110 GLN A O 1
ATOM 860 N N . GLU A 1 111 ? -13.072 1.078 -1.942 1.00 84.12 111 GLU A N 1
ATOM 861 C CA . GLU A 1 111 ? -12.236 2.119 -2.530 1.00 84.12 111 GLU A CA 1
ATOM 862 C C . GLU A 1 111 ? -12.295 3.385 -1.671 1.00 84.12 111 GLU A C 1
ATOM 864 O O . GLU A 1 111 ? -13.373 3.850 -1.297 1.00 84.12 111 GLU A O 1
ATOM 869 N N . LEU A 1 112 ? -11.127 3.950 -1.380 1.00 82.19 112 LEU A N 1
ATOM 870 C CA . LEU A 1 112 ? -10.949 5.247 -0.739 1.00 82.19 112 LEU A CA 1
ATOM 871 C C . LEU A 1 112 ? -10.440 6.243 -1.787 1.00 82.19 112 LEU A C 1
ATOM 873 O O . LEU A 1 112 ? -9.490 5.935 -2.499 1.00 82.19 112 LEU A O 1
ATOM 877 N N . GLN A 1 113 ? -11.057 7.419 -1.892 1.00 72.19 113 GLN A N 1
ATOM 878 C CA . GLN A 1 113 ? -10.664 8.469 -2.843 1.00 72.19 113 GLN A CA 1
ATOM 879 C C . GLN A 1 113 ? -9.919 9.619 -2.160 1.00 72.19 113 GLN A C 1
ATOM 881 O O . GLN A 1 113 ? -10.177 9.852 -0.958 1.00 72.19 113 GLN A O 1
#

pLDDT: mean 85.71, std 14.43, range [42.25, 97.81]

Organism: Cirrhinus mrigala (NCBI:txid683832)

Sequence (113 aa):
FNIKVNLQLVTSFMLTGISGGAKYAQNGQLFARFKLTETLSEDTLAGRLVMTKVNSVLLLPVFKERMGQSQPGGAKERVYEALIEEKTKDYIFLRICKDCCEELGLVADQELQ

Foldseek 3Di:
DDDDFKWAKAQWDFDDDPPTDIDGHDDQKIKTKTWDPAFQDCVDPVSVCCVPPDFKDKDQFDDDPPPPDDDDPPDDRDIDIWTFPDDDRTMTMTMGDNVRCVVVVNDHRDITD

Secondary structure (DSSP, 8-state):
-----PEEEESEEEE-STT-EEEE--TT-EEEEEE-SS---TTSHHHHHHHHT--EEEE-----S---SS--TT-PPP-EEEEEEEE-SSEEEEEEPHHHHHHHT--TT-EE-